Protein AF-A0A3D2XM10-F1 (afdb_monomer_lite)

Radius of gyration: 16.16 Å; chains: 1; bounding box: 43×36×46 Å

Structure (mmCIF, N/CA/C/O backbone):
data_AF-A0A3D2XM10-F1
#
_entry.id   AF-A0A3D2XM10-F1
#
loop_
_atom_site.group_PDB
_atom_site.id
_atom_site.type_symbol
_atom_site.label_atom_id
_atom_site.label_alt_id
_atom_site.label_comp_id
_atom_site.label_asym_id
_atom_site.label_entity_id
_atom_site.label_seq_id
_atom_site.pdbx_PDB_ins_code
_atom_site.Cartn_x
_atom_site.Cartn_y
_atom_site.Cartn_z
_atom_site.occupancy
_atom_site.B_iso_or_equiv
_atom_site.auth_seq_id
_atom_site.auth_comp_id
_atom_site.auth_asym_id
_atom_site.auth_atom_id
_atom_site.pdbx_PDB_model_num
ATOM 1 N N . MET A 1 1 ? 27.860 0.546 30.043 1.00 55.50 1 MET A N 1
ATOM 2 C CA . MET A 1 1 ? 27.912 0.312 28.584 1.00 55.50 1 MET A CA 1
ATOM 3 C C . MET A 1 1 ? 26.528 0.584 28.027 1.00 55.50 1 MET A C 1
ATOM 5 O O . MET A 1 1 ? 25.588 -0.007 28.538 1.00 55.50 1 MET A O 1
ATOM 9 N N . ASN A 1 2 ? 26.397 1.488 27.053 1.00 74.56 2 ASN A N 1
ATOM 10 C CA . ASN A 1 2 ? 25.141 1.696 26.330 1.00 74.56 2 ASN A CA 1
ATOM 11 C C . ASN A 1 2 ? 25.249 0.991 24.981 1.00 74.56 2 ASN A C 1
ATOM 13 O O . ASN A 1 2 ? 26.077 1.362 24.152 1.00 74.56 2 ASN A O 1
ATOM 17 N N . PHE A 1 3 ? 24.434 -0.041 24.793 1.00 88.31 3 PHE A N 1
ATOM 18 C CA . PHE A 1 3 ? 24.312 -0.746 23.524 1.00 88.31 3 PHE A CA 1
ATOM 19 C C . PHE A 1 3 ? 23.158 -0.142 22.727 1.00 88.31 3 PHE A C 1
ATOM 21 O O . PHE A 1 3 ? 22.137 0.251 23.293 1.00 88.31 3 PHE A O 1
ATOM 28 N N . LYS A 1 4 ? 23.325 -0.046 21.409 1.00 87.69 4 LYS A N 1
ATOM 29 C CA . LYS A 1 4 ? 22.293 0.482 20.519 1.00 87.69 4 LYS A CA 1
ATOM 30 C C . LYS A 1 4 ? 21.238 -0.598 20.281 1.00 87.69 4 LYS A C 1
ATOM 32 O O . LYS A 1 4 ? 21.568 -1.687 19.823 1.00 87.69 4 LYS A O 1
ATOM 37 N N . ASN A 1 5 ? 19.984 -0.292 20.604 1.00 88.31 5 ASN A N 1
ATOM 38 C CA . ASN A 1 5 ? 18.854 -1.151 20.267 1.00 88.31 5 ASN A CA 1
ATOM 39 C C . ASN A 1 5 ? 18.475 -0.913 18.797 1.00 88.31 5 ASN A C 1
ATOM 41 O O . ASN A 1 5 ? 18.118 0.208 18.432 1.00 88.31 5 ASN A O 1
ATOM 45 N N . PHE A 1 6 ? 18.595 -1.943 17.961 1.00 90.06 6 PHE A N 1
ATOM 46 C CA . PHE A 1 6 ? 18.236 -1.886 16.546 1.00 90.06 6 PHE A CA 1
ATOM 47 C C . PHE A 1 6 ? 16.904 -2.614 16.333 1.00 90.06 6 PHE A C 1
ATOM 49 O O . PHE A 1 6 ? 16.861 -3.836 16.494 1.00 90.06 6 PHE A O 1
ATOM 56 N N . PRO A 1 7 ? 15.818 -1.907 15.976 1.00 89.06 7 PRO A N 1
ATOM 57 C CA . PRO A 1 7 ? 14.564 -2.563 15.638 1.00 89.06 7 PRO A CA 1
ATOM 58 C C . PRO A 1 7 ? 14.730 -3.355 14.335 1.00 89.06 7 PRO A C 1
ATOM 60 O O . PRO A 1 7 ? 15.217 -2.834 13.333 1.00 89.06 7 PRO A O 1
ATOM 63 N N . MET A 1 8 ? 14.326 -4.623 14.368 1.00 92.31 8 MET A N 1
ATOM 64 C CA . MET A 1 8 ? 14.307 -5.529 13.218 1.00 92.31 8 MET A CA 1
ATOM 65 C C . MET A 1 8 ? 12.864 -5.732 12.751 1.00 92.31 8 MET A C 1
ATOM 67 O O . MET A 1 8 ? 11.924 -5.585 13.535 1.00 92.31 8 MET A O 1
ATOM 71 N N . VAL A 1 9 ? 12.685 -6.099 11.482 1.00 89.50 9 VAL A N 1
ATOM 72 C CA . VAL A 1 9 ? 11.366 -6.466 10.947 1.00 89.50 9 VAL A CA 1
ATOM 73 C C . VAL A 1 9 ? 10.861 -7.711 11.681 1.00 89.50 9 VAL A C 1
ATOM 75 O O . VAL A 1 9 ? 11.568 -8.713 11.764 1.00 89.50 9 VAL A O 1
ATOM 78 N N . SER A 1 10 ? 9.646 -7.645 12.226 1.00 87.69 10 SER A N 1
ATOM 79 C CA . SER A 1 10 ? 9.093 -8.690 13.097 1.00 87.69 10 SER A CA 1
ATOM 80 C C . SER A 1 10 ? 8.520 -9.896 12.351 1.00 87.69 10 SER A C 1
ATOM 82 O O . SER A 1 10 ? 8.534 -10.995 12.894 1.00 87.69 10 SER A O 1
ATOM 84 N N . ASN A 1 11 ? 8.033 -9.708 11.119 1.00 89.44 11 ASN A N 1
ATOM 85 C CA . ASN A 1 11 ? 7.409 -10.757 10.310 1.00 89.44 11 ASN A CA 1
ATOM 86 C C . ASN A 1 11 ? 7.982 -10.747 8.890 1.00 89.44 11 ASN A C 1
ATOM 88 O O . ASN A 1 11 ? 7.978 -9.708 8.231 1.00 89.44 11 ASN A O 1
ATOM 92 N N . VAL A 1 12 ? 8.438 -11.906 8.411 1.00 92.75 12 VAL A N 1
ATOM 93 C CA . VAL A 1 12 ? 8.979 -12.088 7.058 1.00 92.75 12 VAL A CA 1
ATOM 94 C C . VAL A 1 12 ? 8.358 -13.333 6.442 1.00 92.75 12 VAL A C 1
ATOM 96 O O . VAL A 1 12 ? 8.367 -14.401 7.050 1.00 92.75 12 VAL A O 1
ATOM 99 N N . VAL A 1 13 ? 7.856 -13.197 5.218 1.00 93.38 13 VAL A N 1
ATOM 100 C CA . VAL A 1 13 ? 7.365 -14.309 4.402 1.00 93.38 13 VAL A CA 1
ATOM 101 C C . VAL A 1 13 ? 8.248 -14.407 3.165 1.00 93.38 13 VAL A C 1
ATOM 103 O O . VAL A 1 13 ? 8.399 -13.435 2.427 1.00 93.38 13 VAL A O 1
ATOM 106 N N . PHE A 1 14 ? 8.848 -15.573 2.936 1.00 94.69 14 PHE A N 1
ATOM 107 C CA . PHE A 1 14 ? 9.805 -15.784 1.853 1.00 94.69 14 PHE A CA 1
ATOM 108 C C . PHE A 1 14 ? 9.511 -17.080 1.098 1.00 94.69 14 PHE A C 1
ATOM 110 O O . PHE A 1 14 ? 9.286 -18.125 1.704 1.00 94.69 14 PHE A O 1
ATOM 117 N N . GLY A 1 15 ? 9.548 -17.013 -0.233 1.00 95.50 15 GLY A N 1
ATOM 118 C CA . GLY A 1 15 ? 9.331 -18.155 -1.117 1.00 95.50 15 GLY A CA 1
ATOM 119 C C . GLY A 1 15 ? 8.644 -17.753 -2.419 1.00 95.50 15 GLY A C 1
ATOM 120 O O . GLY A 1 15 ? 7.962 -16.732 -2.497 1.00 95.50 15 GLY A O 1
ATOM 121 N N . ARG A 1 16 ? 8.814 -18.559 -3.472 1.00 93.75 16 ARG A N 1
ATOM 122 C CA . ARG A 1 16 ? 8.117 -18.322 -4.742 1.00 93.75 16 ARG A CA 1
ATOM 123 C C . ARG A 1 16 ? 6.610 -18.438 -4.517 1.00 93.75 16 ARG A C 1
ATOM 125 O O . ARG A 1 16 ? 6.135 -19.471 -4.065 1.00 93.75 16 ARG A O 1
ATOM 132 N N . GLY A 1 17 ? 5.875 -17.390 -4.881 1.00 90.62 17 GLY A N 1
ATOM 133 C CA . GLY A 1 17 ? 4.423 -17.338 -4.710 1.00 90.62 17 GLY A CA 1
ATOM 134 C C . GLY A 1 17 ? 3.957 -16.741 -3.383 1.00 90.62 17 GLY A C 1
ATOM 135 O O . GLY A 1 17 ? 2.757 -16.572 -3.231 1.00 90.62 17 GLY A O 1
ATOM 136 N N . SER A 1 18 ? 4.859 -16.332 -2.481 1.00 93.38 18 SER A N 1
ATOM 137 C CA . SER A 1 18 ? 4.494 -15.725 -1.187 1.00 93.38 18 SER A CA 1
ATOM 138 C C . SER A 1 18 ? 3.533 -14.536 -1.297 1.00 93.38 18 SER A C 1
ATOM 140 O O . SER A 1 18 ? 2.729 -14.310 -0.400 1.00 93.38 18 SER A O 1
ATOM 142 N N . PHE A 1 19 ? 3.563 -13.805 -2.416 1.00 92.50 19 PHE A N 1
ATOM 143 C CA . PHE A 1 19 ? 2.655 -12.685 -2.669 1.00 92.50 19 PHE A CA 1
ATOM 144 C C . PHE A 1 19 ? 1.167 -13.067 -2.594 1.00 92.50 19 PHE A C 1
ATOM 146 O O . PHE A 1 19 ? 0.352 -12.220 -2.260 1.00 92.50 19 PHE A O 1
ATOM 153 N N . SER A 1 20 ? 0.784 -14.327 -2.847 1.00 90.31 20 SER A N 1
ATOM 154 C CA . SER A 1 20 ? -0.623 -14.744 -2.731 1.00 90.31 20 SER A CA 1
ATOM 155 C C . SER A 1 20 ? -1.157 -14.729 -1.295 1.00 90.31 20 SER A C 1
ATOM 157 O O . SER A 1 20 ? -2.361 -14.822 -1.107 1.00 90.31 20 SER A O 1
ATOM 159 N N . GLN A 1 21 ? -0.287 -14.625 -0.286 1.00 91.50 21 GLN A N 1
ATOM 160 C CA . GLN A 1 21 ? -0.674 -14.562 1.128 1.00 91.50 21 GLN A CA 1
ATOM 161 C C . GLN A 1 21 ? -0.974 -13.130 1.596 1.00 91.50 21 GLN A C 1
ATOM 163 O O . GLN A 1 21 ? -1.268 -12.917 2.770 1.00 91.50 21 GLN A O 1
ATOM 168 N N . ILE A 1 22 ? -0.883 -12.134 0.705 1.00 91.56 22 ILE A N 1
ATOM 169 C CA . ILE A 1 22 ? -1.072 -10.723 1.054 1.00 91.56 22 ILE A CA 1
ATOM 170 C C . ILE A 1 22 ? -2.447 -10.473 1.687 1.00 91.56 22 ILE A C 1
ATOM 172 O O . ILE A 1 22 ? -2.524 -9.848 2.743 1.00 91.56 22 ILE A O 1
ATOM 176 N N . ASP A 1 23 ? -3.508 -11.052 1.127 1.00 90.19 23 ASP A N 1
ATOM 177 C CA . ASP A 1 23 ? -4.870 -10.894 1.643 1.00 90.19 23 ASP A CA 1
ATOM 178 C C . ASP A 1 23 ? -5.017 -11.490 3.051 1.00 90.19 23 ASP A C 1
ATOM 180 O O . ASP A 1 23 ? -5.596 -10.856 3.933 1.00 90.19 23 ASP A O 1
ATOM 184 N N . GLU A 1 24 ? -4.424 -12.662 3.300 1.00 91.75 24 GLU A N 1
ATOM 185 C CA . GLU A 1 24 ? -4.429 -13.323 4.613 1.00 91.75 24 GLU A CA 1
ATOM 186 C C . GLU A 1 24 ? -3.669 -12.508 5.673 1.00 91.75 24 GLU A C 1
ATOM 188 O O . GLU A 1 24 ? -4.084 -12.447 6.830 1.00 91.75 24 GLU A O 1
ATOM 193 N N . ILE A 1 25 ? -2.571 -11.851 5.283 1.00 91.94 25 ILE A N 1
ATOM 194 C CA . ILE A 1 25 ? -1.747 -11.019 6.174 1.00 91.94 25 ILE A CA 1
ATOM 195 C C . ILE A 1 25 ? -2.456 -9.703 6.525 1.00 91.94 25 ILE A C 1
ATOM 197 O O . ILE A 1 25 ? -2.313 -9.197 7.644 1.00 91.94 25 ILE A O 1
ATOM 201 N N . ILE A 1 26 ? -3.195 -9.127 5.574 1.00 91.19 26 ILE A N 1
ATOM 202 C CA . ILE A 1 26 ? -3.858 -7.827 5.727 1.00 91.19 26 ILE A CA 1
ATOM 203 C C . ILE A 1 26 ? -5.220 -7.967 6.417 1.00 91.19 26 ILE A C 1
ATOM 205 O O . ILE A 1 26 ? -5.576 -7.113 7.228 1.00 91.19 26 ILE A O 1
ATOM 209 N N . ALA A 1 27 ? -5.967 -9.043 6.147 1.00 91.00 27 ALA A N 1
ATOM 210 C CA . ALA A 1 27 ? -7.295 -9.292 6.710 1.00 91.00 27 ALA A CA 1
ATOM 211 C C . ALA A 1 27 ? -7.412 -9.026 8.228 1.00 91.00 27 ALA A C 1
ATOM 213 O O . ALA A 1 27 ? -8.307 -8.271 8.608 1.00 91.00 27 ALA A O 1
ATOM 214 N N . PRO A 1 28 ? -6.521 -9.536 9.107 1.00 91.62 28 PRO A N 1
ATOM 215 C CA . PRO A 1 28 ? -6.619 -9.285 10.548 1.00 91.62 28 PRO A CA 1
ATOM 216 C C . PRO A 1 28 ? -6.281 -7.844 10.965 1.00 91.62 28 PRO A C 1
ATOM 218 O O . PRO A 1 28 ? -6.548 -7.468 12.102 1.00 91.62 28 PRO A O 1
ATOM 221 N N . LYS A 1 29 ? -5.678 -7.037 10.083 1.00 90.88 29 LYS A N 1
ATOM 222 C CA . LYS A 1 29 ? -5.345 -5.629 10.349 1.00 90.88 29 LYS A CA 1
ATOM 223 C C . LYS A 1 29 ? -6.454 -4.662 9.930 1.00 90.88 29 LYS A C 1
ATOM 225 O O . LYS A 1 29 ? -6.379 -3.483 10.263 1.00 90.88 29 LYS A O 1
ATOM 230 N N . ARG A 1 30 ? -7.478 -5.135 9.209 1.00 90.62 30 ARG A N 1
ATOM 231 C CA . ARG A 1 30 ? -8.632 -4.315 8.817 1.00 90.62 30 ARG A CA 1
ATOM 232 C C . ARG A 1 30 ? -9.412 -3.900 10.054 1.00 90.62 30 ARG A C 1
ATOM 234 O O . ARG A 1 30 ? -9.940 -4.742 10.771 1.00 90.62 30 ARG A O 1
ATOM 241 N N . GLN A 1 31 ? -9.481 -2.593 10.291 1.00 89.50 31 GLN A N 1
ATOM 242 C CA . GLN A 1 31 ? -10.157 -2.050 11.465 1.00 89.50 31 GLN A CA 1
ATOM 243 C C . GLN A 1 31 ? -11.676 -2.045 11.284 1.00 89.50 31 GLN A C 1
ATOM 245 O O . GLN A 1 31 ? -12.410 -2.361 12.216 1.00 89.50 31 GLN A O 1
ATOM 250 N N . ASN A 1 32 ? -12.153 -1.654 10.099 1.00 86.12 32 ASN A N 1
ATOM 251 C CA . ASN A 1 32 ? -13.570 -1.603 9.742 1.00 86.12 32 ASN A CA 1
ATOM 252 C C . ASN A 1 32 ? -13.746 -1.426 8.220 1.00 86.12 32 ASN A C 1
ATOM 254 O O . ASN A 1 32 ? -12.784 -1.174 7.500 1.00 86.12 32 ASN A O 1
ATOM 258 N N . GLU A 1 33 ? -14.988 -1.519 7.742 1.00 85.56 33 GLU A N 1
ATOM 259 C CA . GLU A 1 33 ? -15.347 -1.396 6.319 1.00 85.56 33 GLU A CA 1
ATOM 260 C C . GLU A 1 33 ? -15.138 0.016 5.743 1.00 85.56 33 GLU A C 1
ATOM 262 O O . GLU A 1 33 ? -15.053 0.175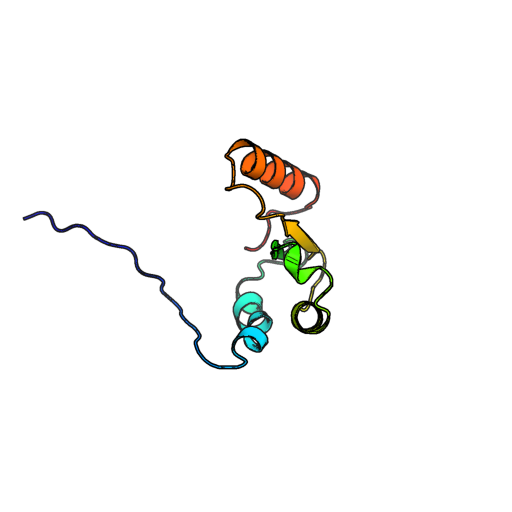 4.530 1.00 85.56 33 GLU A O 1
ATOM 267 N N . LEU A 1 34 ? -15.070 1.051 6.589 1.00 87.56 34 LEU A N 1
ATOM 268 C CA . LEU A 1 34 ? -14.884 2.453 6.188 1.00 87.56 34 LEU A CA 1
ATOM 269 C C . LEU A 1 34 ? -13.408 2.877 6.154 1.00 87.56 34 LEU A C 1
ATOM 271 O O . LEU A 1 34 ? -13.114 3.956 5.639 1.00 87.56 34 LEU A O 1
ATOM 275 N N . ALA A 1 35 ? -12.511 2.066 6.720 1.00 90.81 35 ALA A N 1
ATOM 276 C CA . ALA A 1 35 ? -11.078 2.311 6.829 1.00 90.81 35 ALA A CA 1
ATOM 277 C C . ALA A 1 35 ? -10.332 1.484 5.767 1.00 90.81 35 ALA A C 1
ATOM 279 O O . ALA A 1 35 ? -10.029 0.309 6.011 1.00 90.81 35 ALA A O 1
ATOM 280 N N . PRO A 1 36 ? -10.046 2.065 4.589 1.00 93.06 36 PRO A N 1
ATOM 281 C CA . PRO A 1 36 ? -9.474 1.322 3.474 1.00 93.06 36 PRO A CA 1
ATOM 282 C C . PRO A 1 36 ? -8.017 0.929 3.722 1.00 93.06 36 PRO A C 1
ATOM 284 O O . PRO A 1 36 ? -7.321 1.527 4.539 1.00 93.06 36 PRO A O 1
ATOM 287 N N . PHE A 1 37 ? -7.546 -0.058 2.974 1.00 94.00 37 PHE A N 1
ATOM 288 C CA . PHE A 1 37 ? -6.137 -0.296 2.698 1.00 94.00 37 PHE A CA 1
ATOM 289 C C . PHE A 1 37 ? -5.762 0.372 1.379 1.00 94.00 37 PHE A C 1
ATOM 291 O O . PHE A 1 37 ? -6.459 0.237 0.371 1.00 94.00 37 PHE A O 1
ATOM 298 N N . ILE A 1 38 ? -4.644 1.093 1.394 1.00 94.00 38 ILE A N 1
ATOM 299 C CA . ILE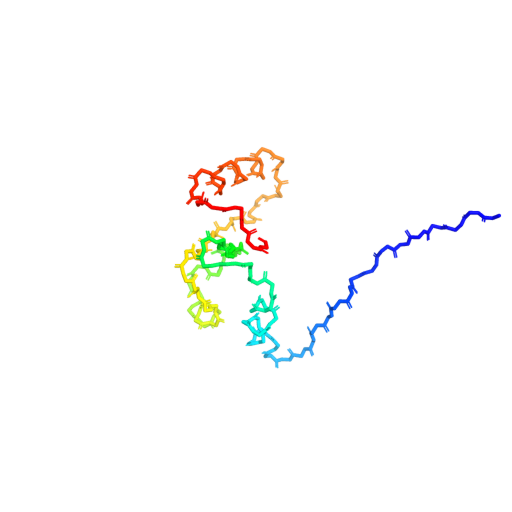 A 1 38 ? -4.154 1.830 0.233 1.00 94.00 38 ILE A CA 1
ATOM 300 C C . ILE A 1 38 ? -2.915 1.124 -0.283 1.00 94.00 38 ILE A C 1
ATOM 302 O O . ILE A 1 38 ? -1.906 1.004 0.411 1.00 94.00 38 ILE A O 1
ATOM 306 N N . TYR A 1 39 ? -2.996 0.649 -1.519 1.00 94.00 39 TYR A N 1
ATOM 307 C CA . TYR A 1 39 ? -1.915 -0.092 -2.148 1.00 94.00 39 TYR A CA 1
ATOM 308 C C . TYR A 1 39 ? -1.070 0.872 -2.971 1.00 94.00 39 TYR A C 1
ATOM 310 O O . TYR A 1 39 ? -1.494 1.342 -4.027 1.00 94.00 39 TYR A O 1
ATOM 318 N N . LEU A 1 40 ? 0.126 1.175 -2.477 1.00 94.06 40 LEU A N 1
ATOM 319 C CA . LEU A 1 40 ? 1.118 1.955 -3.207 1.00 94.06 40 LEU A CA 1
ATOM 320 C C . LEU A 1 40 ? 1.914 1.004 -4.100 1.00 94.06 40 LEU A C 1
ATOM 322 O O . LEU A 1 40 ? 2.667 0.167 -3.601 1.00 94.06 40 LEU A O 1
ATOM 326 N N . ILE A 1 41 ? 1.710 1.099 -5.410 1.00 94.38 41 ILE A N 1
ATOM 327 C CA . ILE A 1 41 ? 2.336 0.211 -6.393 1.00 94.38 41 ILE A CA 1
ATOM 328 C C . ILE A 1 41 ? 3.210 1.047 -7.317 1.00 94.38 41 ILE A C 1
ATOM 330 O O . ILE A 1 41 ? 2.810 2.121 -7.753 1.00 94.38 41 ILE A O 1
ATOM 334 N N . ASP A 1 42 ? 4.398 0.548 -7.632 1.00 94.00 42 ASP A N 1
ATOM 335 C CA . ASP A 1 42 ? 5.249 1.170 -8.641 1.00 94.00 42 ASP A CA 1
ATOM 336 C C . ASP A 1 42 ? 4.542 1.163 -10.008 1.00 94.00 42 ASP A C 1
ATOM 338 O O . ASP A 1 42 ? 3.929 0.167 -10.411 1.00 94.00 42 ASP A O 1
ATOM 342 N N . ASP A 1 43 ? 4.580 2.284 -10.717 1.00 94.19 43 ASP A N 1
ATOM 343 C CA . ASP A 1 43 ? 3.854 2.436 -11.963 1.00 94.19 43 ASP A CA 1
ATOM 344 C C . ASP A 1 43 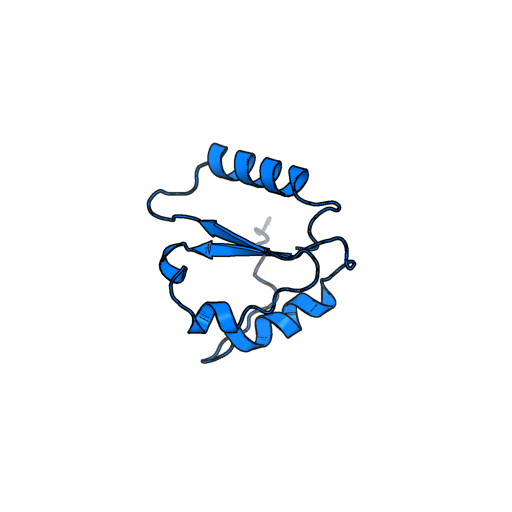? 4.361 1.567 -13.118 1.00 94.19 43 ASP A C 1
ATOM 346 O O . ASP A 1 43 ? 3.587 1.303 -14.044 1.00 94.19 43 ASP A O 1
ATOM 350 N N . VAL A 1 44 ? 5.563 0.993 -13.007 1.00 93.56 44 VAL A N 1
ATOM 351 C CA . VAL A 1 44 ? 6.046 -0.065 -13.909 1.00 93.56 44 VAL A CA 1
ATOM 352 C C . VAL A 1 44 ? 5.102 -1.277 -13.943 1.00 93.56 44 VAL A C 1
ATOM 354 O O . VAL A 1 44 ? 5.064 -2.016 -14.928 1.00 93.56 44 VAL A O 1
ATOM 357 N N . PHE A 1 45 ? 4.313 -1.491 -12.885 1.00 94.06 45 PHE A N 1
ATOM 358 C CA . PHE A 1 45 ? 3.360 -2.597 -12.788 1.00 94.06 45 PHE A CA 1
ATOM 359 C C . PHE A 1 45 ? 1.936 -2.245 -13.236 1.00 94.06 45 PHE A C 1
ATOM 361 O O . PHE A 1 45 ? 1.061 -3.104 -13.130 1.00 94.06 45 PHE A O 1
ATOM 368 N N . LYS A 1 46 ? 1.683 -1.038 -13.765 1.00 91.62 46 LYS A N 1
ATOM 369 C CA . LYS A 1 46 ? 0.349 -0.627 -14.255 1.00 91.62 46 LYS A CA 1
ATOM 370 C C . LYS A 1 46 ? -0.254 -1.614 -15.256 1.00 91.62 46 LYS A C 1
ATOM 372 O O . LYS A 1 46 ? -1.450 -1.871 -15.208 1.00 91.62 46 LYS A O 1
ATOM 377 N N . GLU A 1 47 ? 0.571 -2.181 -16.133 1.00 93.31 47 GLU A N 1
ATOM 378 C CA . GLU A 1 47 ? 0.141 -3.131 -17.170 1.00 93.31 47 GLU A CA 1
ATOM 379 C C . GLU A 1 47 ? 0.341 -4.603 -16.762 1.00 93.31 47 GLU A C 1
ATOM 381 O O . GLU A 1 47 ? 0.096 -5.521 -17.543 1.00 93.31 47 GLU A O 1
ATOM 386 N N . ASN A 1 48 ? 0.787 -4.868 -15.529 1.00 93.19 48 ASN A N 1
ATOM 387 C CA . ASN A 1 48 ? 1.030 -6.226 -15.053 1.00 93.19 48 ASN A CA 1
ATOM 388 C C . ASN A 1 48 ? -0.242 -6.838 -14.452 1.00 93.19 48 ASN A C 1
ATOM 390 O O . ASN A 1 48 ? -0.394 -6.930 -13.231 1.00 93.19 48 ASN A O 1
ATOM 394 N N . GLU A 1 49 ? -1.140 -7.307 -15.320 1.00 91.19 49 GLU A N 1
ATOM 395 C CA . GLU A 1 49 ? -2.410 -7.923 -14.909 1.00 91.19 49 GLU A CA 1
ATOM 396 C C . GLU A 1 49 ? -2.221 -9.086 -13.927 1.00 91.19 49 GLU A C 1
ATOM 398 O O . GLU A 1 49 ? -3.018 -9.245 -13.010 1.00 91.19 49 GLU A O 1
ATOM 403 N N . TYR A 1 50 ? -1.146 -9.870 -14.058 1.00 89.94 50 TYR A N 1
ATOM 404 C CA . TYR A 1 50 ? -0.873 -11.006 -13.174 1.00 89.94 50 TYR A CA 1
ATOM 405 C C . TYR A 1 50 ? -0.551 -10.597 -11.730 1.00 89.94 50 TYR A C 1
ATOM 407 O O . TYR A 1 50 ? -0.878 -11.324 -10.788 1.00 89.94 50 TYR A O 1
ATOM 415 N N . LEU A 1 51 ? 0.143 -9.473 -11.536 1.00 90.50 51 LEU A N 1
ATOM 416 C CA . LEU A 1 51 ? 0.401 -8.937 -10.201 1.00 90.50 51 LEU A CA 1
ATOM 417 C C . LEU A 1 51 ? -0.867 -8.292 -9.642 1.00 90.50 51 LEU A C 1
ATOM 419 O O . LEU A 1 51 ? -1.247 -8.575 -8.507 1.00 90.50 51 LEU A O 1
ATOM 423 N N . LEU A 1 52 ? -1.530 -7.467 -10.455 1.00 91.19 52 LEU A N 1
ATOM 424 C CA . LEU A 1 52 ? -2.722 -6.727 -10.052 1.00 91.19 52 LEU A CA 1
ATOM 425 C C . LEU A 1 52 ? -3.890 -7.660 -9.715 1.00 91.19 52 LEU A C 1
ATOM 427 O O . LEU A 1 52 ? -4.592 -7.420 -8.739 1.00 91.19 52 LEU A O 1
ATOM 431 N N . SER A 1 53 ? -4.047 -8.778 -10.430 1.00 89.94 53 SER A N 1
ATOM 432 C CA . SER A 1 53 ? -5.103 -9.764 -10.163 1.00 89.94 53 SER A CA 1
ATOM 433 C C . SER A 1 53 ? -4.963 -10.472 -8.814 1.00 89.94 53 SER A C 1
ATOM 435 O O . SER A 1 53 ? -5.889 -11.151 -8.384 1.00 89.94 53 SER A O 1
ATOM 437 N N . LYS A 1 54 ? -3.790 -10.397 -8.176 1.00 89.50 54 LYS A N 1
ATOM 438 C CA . LYS A 1 54 ? -3.539 -10.990 -6.855 1.00 89.50 54 LYS A CA 1
ATOM 439 C C . LYS A 1 54 ? -3.822 -10.028 -5.707 1.00 89.50 54 LYS A C 1
ATOM 441 O O . LYS A 1 54 ? -3.715 -10.434 -4.557 1.00 89.50 54 LYS A O 1
ATOM 446 N N . ILE A 1 55 ? -4.106 -8.766 -6.012 1.00 91.88 55 ILE A N 1
ATOM 447 C CA . ILE A 1 55 ? -4.453 -7.755 -5.024 1.00 91.88 55 ILE A CA 1
ATOM 448 C C . ILE A 1 55 ? -5.975 -7.698 -4.969 1.00 91.88 55 ILE A C 1
ATOM 450 O O . ILE A 1 55 ? -6.616 -7.127 -5.853 1.00 91.88 55 ILE A O 1
ATOM 454 N N . SER A 1 56 ? -6.562 -8.308 -3.942 1.00 88.12 56 SER A N 1
ATOM 455 C CA . SER A 1 56 ? -8.010 -8.276 -3.753 1.00 88.12 56 SER A CA 1
ATOM 456 C C . SER A 1 56 ? -8.406 -6.987 -3.038 1.00 88.12 56 SER A C 1
ATOM 458 O O . SER A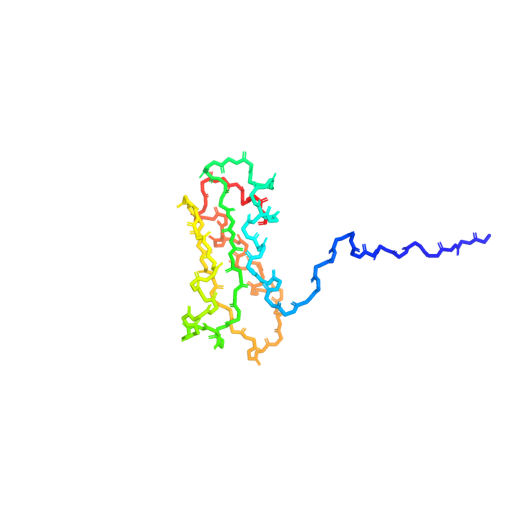 1 56 ? -8.230 -6.848 -1.827 1.00 88.12 56 SER A O 1
ATOM 460 N N . LEU A 1 57 ? -8.954 -6.030 -3.787 1.00 91.12 57 LEU A N 1
ATOM 461 C CA . LEU A 1 57 ? -9.497 -4.799 -3.210 1.00 91.12 57 LEU A CA 1
ATOM 462 C C . LEU A 1 57 ? -10.818 -5.093 -2.490 1.00 91.12 57 LEU A C 1
ATOM 464 O O . LEU A 1 57 ? -11.712 -5.726 -3.056 1.00 91.12 57 LEU A O 1
ATOM 468 N N . ALA A 1 58 ? -10.956 -4.609 -1.257 1.00 88.31 58 ALA A N 1
ATOM 469 C CA . ALA A 1 58 ? -12.181 -4.724 -0.475 1.00 88.31 58 ALA A CA 1
ATOM 470 C C . ALA A 1 58 ? -12.746 -3.340 -0.119 1.00 88.31 58 ALA A C 1
ATOM 472 O O . ALA A 1 58 ? -12.007 -2.416 0.196 1.00 88.31 58 ALA A O 1
ATOM 473 N N . TYR A 1 59 ? -14.072 -3.200 -0.101 1.00 89.00 59 TYR A N 1
ATOM 474 C CA . TYR A 1 59 ? -14.764 -1.969 0.313 1.00 89.00 59 TYR A CA 1
ATOM 475 C C . TYR A 1 59 ? -14.295 -0.709 -0.441 1.00 89.00 59 TYR A C 1
ATOM 477 O O . TYR A 1 59 ? -14.580 -0.563 -1.626 1.00 89.00 59 TYR A O 1
ATOM 485 N N . TYR A 1 60 ? -13.613 0.203 0.257 1.00 91.00 60 TYR A N 1
ATOM 486 C CA . TYR A 1 60 ? -13.097 1.467 -0.263 1.00 91.00 60 TYR A CA 1
ATOM 487 C C . TYR A 1 60 ? -11.595 1.411 -0.560 1.00 91.00 60 TYR A C 1
ATOM 489 O O . TYR A 1 60 ? -10.978 2.461 -0.713 1.00 91.00 60 TYR A O 1
ATOM 497 N N . ASP A 1 61 ? -10.993 0.222 -0.593 1.00 92.62 61 ASP A N 1
ATOM 498 C CA . ASP A 1 61 ? -9.595 0.060 -0.976 1.00 92.62 61 ASP A CA 1
ATOM 499 C C . ASP A 1 61 ? -9.364 0.556 -2.403 1.00 92.62 61 ASP A C 1
ATOM 501 O O . ASP A 1 61 ? -10.194 0.378 -3.298 1.00 92.62 61 ASP A O 1
ATOM 505 N N . TYR A 1 62 ? -8.192 1.132 -2.630 1.00 92.88 62 TYR A N 1
ATOM 506 C CA . TYR A 1 62 ? -7.773 1.541 -3.960 1.00 92.88 62 TYR A CA 1
ATOM 507 C C . TYR A 1 62 ? -6.257 1.483 -4.097 1.00 92.88 62 TYR A C 1
ATOM 509 O O . TYR A 1 62 ? -5.501 1.394 -3.124 1.00 92.88 62 TYR A O 1
ATOM 517 N N . ILE A 1 63 ? -5.826 1.511 -5.352 1.00 93.94 63 ILE A N 1
ATOM 518 C CA . ILE A 1 63 ? -4.426 1.458 -5.744 1.00 93.94 63 ILE A CA 1
ATOM 519 C C . ILE A 1 63 ? -3.989 2.865 -6.140 1.00 93.94 63 ILE A C 1
ATOM 521 O O . ILE A 1 63 ? -4.672 3.538 -6.913 1.00 93.94 63 ILE A O 1
ATOM 525 N N . ILE A 1 64 ? -2.832 3.288 -5.641 1.00 93.88 64 ILE A N 1
ATOM 526 C CA . ILE A 1 64 ? -2.122 4.469 -6.124 1.00 93.88 64 ILE A CA 1
ATOM 527 C C . ILE A 1 64 ? -0.868 3.976 -6.829 1.00 93.88 64 ILE A C 1
ATOM 529 O O . ILE A 1 64 ? 0.004 3.368 -6.207 1.00 93.88 64 ILE A O 1
ATOM 533 N N . PHE A 1 65 ? -0.777 4.258 -8.125 1.00 94.38 65 PHE A N 1
ATOM 534 C CA . PHE A 1 65 ? 0.447 4.007 -8.866 1.00 94.38 65 PHE A CA 1
ATOM 535 C C . PHE A 1 65 ? 1.410 5.182 -8.722 1.00 94.38 65 PHE A C 1
ATOM 537 O O . PHE A 1 65 ? 1.035 6.322 -9.001 1.00 94.38 65 PHE A O 1
ATOM 544 N N . ILE A 1 66 ? 2.642 4.899 -8.314 1.00 92.62 66 ILE A N 1
ATOM 545 C CA . ILE A 1 66 ? 3.678 5.894 -8.043 1.00 92.62 66 ILE A CA 1
ATOM 546 C C . ILE A 1 66 ? 4.835 5.665 -9.005 1.00 92.62 66 ILE A C 1
ATOM 548 O O . ILE A 1 66 ? 5.352 4.556 -9.093 1.00 92.62 66 ILE A O 1
ATOM 552 N N . SER A 1 67 ? 5.250 6.725 -9.692 1.00 90.75 67 SER A N 1
ATOM 553 C CA . SER A 1 67 ? 6.480 6.704 -10.479 1.00 90.75 67 SER A CA 1
ATOM 554 C C . SER A 1 67 ? 7.696 6.743 -9.560 1.00 90.75 67 SER A C 1
ATOM 556 O O . SER A 1 67 ? 7.777 7.590 -8.666 1.00 90.75 67 SER A O 1
ATOM 558 N N . SER A 1 68 ? 8.633 5.832 -9.800 1.00 87.81 68 SER A N 1
ATOM 559 C CA . SER A 1 68 ? 9.938 5.768 -9.142 1.00 87.81 68 SER A CA 1
ATOM 560 C C . SER A 1 68 ? 11.075 6.315 -10.018 1.00 87.81 68 SER A C 1
ATOM 562 O O . SER A 1 68 ? 12.245 6.063 -9.731 1.00 87.81 68 SER A O 1
ATOM 564 N N . GLU A 1 69 ? 10.755 7.077 -11.076 1.00 88.75 69 GLU A N 1
ATOM 565 C CA . GLU A 1 69 ? 11.760 7.699 -11.956 1.00 88.75 69 GLU A CA 1
ATOM 566 C C . GLU A 1 69 ? 12.697 8.650 -11.195 1.00 88.75 69 GLU A C 1
ATOM 568 O O . GLU A 1 69 ? 13.892 8.715 -11.486 1.00 88.75 69 GLU A O 1
ATOM 573 N N . GLU A 1 70 ? 12.164 9.365 -10.201 1.00 86.44 70 GLU A N 1
ATOM 574 C CA . GLU A 1 70 ? 12.936 10.182 -9.269 1.00 86.44 70 GLU A CA 1
ATOM 575 C C . GLU A 1 70 ? 12.829 9.632 -7.840 1.00 86.44 70 GLU A C 1
ATOM 577 O O . GLU A 1 70 ? 11.823 9.035 -7.453 1.00 86.44 70 GLU A O 1
ATOM 582 N N . GLU A 1 71 ? 13.862 9.871 -7.026 1.00 88.69 71 GLU A N 1
ATOM 583 C CA . GLU A 1 71 ? 13.823 9.539 -5.600 1.00 88.69 71 GLU A CA 1
ATOM 584 C C . GLU A 1 71 ? 12.683 10.285 -4.873 1.00 88.69 71 GLU A C 1
ATOM 586 O O . GLU A 1 71 ? 12.387 11.443 -5.200 1.00 88.69 71 GLU A O 1
ATOM 591 N N . PRO A 1 72 ? 12.056 9.658 -3.856 1.00 88.38 72 PRO A N 1
ATOM 592 C CA . PRO A 1 72 ? 10.900 10.225 -3.173 1.00 88.38 72 PRO A CA 1
ATOM 593 C C . PRO A 1 72 ? 11.252 11.534 -2.460 1.00 88.38 72 PRO A C 1
ATOM 595 O O . PRO A 1 72 ? 12.149 11.592 -1.616 1.00 88.38 72 PRO A O 1
ATOM 598 N N . LYS A 1 73 ? 10.496 12.592 -2.768 1.00 91.38 73 LYS A N 1
ATOM 599 C CA . LYS A 1 73 ? 10.637 13.917 -2.141 1.00 91.38 73 LYS A CA 1
ATOM 600 C C . LYS A 1 73 ? 9.628 14.084 -1.011 1.00 91.38 73 LYS A C 1
ATOM 602 O O . LYS A 1 73 ? 8.506 13.592 -1.096 1.00 91.38 73 LYS A O 1
ATOM 607 N N . THR A 1 74 ? 9.984 14.851 0.018 1.00 91.69 74 THR A N 1
ATOM 608 C CA . THR A 1 74 ? 9.069 15.146 1.137 1.00 91.69 74 THR A CA 1
ATOM 609 C C . THR A 1 74 ? 7.763 15.772 0.652 1.00 91.69 74 THR A C 1
ATOM 611 O O . THR A 1 74 ? 6.693 15.325 1.041 1.00 91.69 74 THR A O 1
ATOM 614 N N . SER A 1 75 ? 7.840 16.705 -0.301 1.00 91.88 75 SER A N 1
ATOM 615 C CA . SER A 1 75 ? 6.666 17.345 -0.905 1.00 91.88 75 SER A CA 1
ATOM 616 C C . SER A 1 75 ? 5.714 16.363 -1.593 1.00 91.88 75 SER A C 1
ATOM 618 O O . SER A 1 75 ? 4.506 16.579 -1.589 1.00 91.88 75 SER A O 1
ATOM 620 N N . GLN A 1 76 ? 6.243 15.289 -2.185 1.00 88.44 76 GLN A N 1
ATOM 621 C CA . GLN A 1 76 ? 5.435 14.245 -2.812 1.00 88.44 76 GLN A CA 1
ATOM 622 C C . GLN A 1 76 ? 4.699 13.425 -1.753 1.00 88.44 76 GLN A C 1
ATOM 624 O O . GLN A 1 76 ? 3.505 13.175 -1.896 1.00 88.44 76 GLN A O 1
ATOM 629 N N . VAL A 1 77 ? 5.399 13.037 -0.684 1.00 91.50 77 VAL A N 1
ATOM 630 C CA . VAL A 1 77 ? 4.811 12.281 0.428 1.00 91.50 77 VAL A CA 1
ATOM 631 C C . VAL A 1 77 ? 3.715 13.098 1.111 1.00 91.50 77 VAL A C 1
ATOM 633 O O . VAL A 1 77 ? 2.613 12.588 1.296 1.00 91.50 77 VAL A O 1
ATOM 636 N N . ASP A 1 78 ? 3.976 14.371 1.409 1.00 93.12 78 ASP A N 1
ATOM 637 C CA . ASP A 1 78 ? 3.011 15.254 2.071 1.00 93.12 78 ASP A CA 1
ATOM 638 C C . ASP A 1 78 ? 1.741 15.432 1.222 1.00 93.12 78 ASP A C 1
ATOM 640 O O . ASP A 1 78 ? 0.627 15.252 1.718 1.00 93.12 78 ASP A O 1
ATOM 644 N N . ALA A 1 79 ? 1.895 15.678 -0.085 1.00 92.12 79 ALA A N 1
ATOM 645 C CA . ALA A 1 79 ? 0.764 15.796 -1.005 1.00 92.12 79 ALA A CA 1
ATOM 646 C C . ALA A 1 79 ? -0.053 14.496 -1.099 1.00 92.12 79 ALA A C 1
ATOM 648 O O . ALA A 1 79 ? -1.282 14.535 -1.160 1.00 92.12 79 ALA A O 1
ATOM 649 N N . MET A 1 80 ? 0.610 13.336 -1.089 1.00 92.31 80 MET A N 1
ATOM 650 C CA . MET A 1 80 ? -0.073 12.042 -1.082 1.00 92.31 80 MET A CA 1
ATOM 651 C C . MET A 1 80 ? -0.864 11.823 0.208 1.00 92.31 80 MET A C 1
ATOM 653 O O . MET A 1 80 ? -2.003 11.366 0.147 1.00 92.31 80 MET A O 1
ATOM 657 N N . VAL A 1 81 ? -0.294 12.167 1.364 1.00 92.69 81 VAL A N 1
ATOM 658 C CA . VAL A 1 81 ? -0.982 12.055 2.657 1.00 92.69 81 VAL A CA 1
ATOM 659 C C . VAL A 1 81 ? -2.237 12.926 2.673 1.00 92.69 81 VAL A C 1
ATOM 661 O O . VAL A 1 81 ? -3.309 12.438 3.029 1.00 92.69 81 VAL A O 1
ATOM 664 N N . GLU A 1 82 ? -2.143 14.181 2.228 1.00 93.19 82 GLU A N 1
ATOM 665 C CA . GLU A 1 82 ? -3.304 15.072 2.131 1.00 93.19 82 GLU A CA 1
ATOM 666 C C . GLU A 1 82 ? -4.387 14.507 1.206 1.00 93.19 82 GLU A C 1
ATOM 668 O O . GLU A 1 82 ? -5.559 14.459 1.581 1.00 93.19 82 GLU A O 1
ATOM 673 N N . GLN A 1 83 ? -4.007 14.017 0.023 1.00 92.50 83 GLN A N 1
ATOM 674 C CA . GLN A 1 83 ? -4.951 13.409 -0.917 1.00 92.50 83 GLN A CA 1
ATOM 675 C C . GLN A 1 83 ? -5.651 12.184 -0.327 1.00 92.50 83 GLN A C 1
ATOM 677 O O . GLN A 1 83 ? -6.859 12.022 -0.496 1.00 92.50 83 GLN A O 1
ATOM 682 N N . ILE A 1 84 ? -4.914 11.329 0.380 1.00 93.00 84 ILE A N 1
ATOM 683 C CA . ILE A 1 84 ? -5.469 10.150 1.044 1.00 93.00 84 ILE A CA 1
ATOM 684 C C . ILE A 1 84 ? -6.491 10.564 2.105 1.00 93.00 84 ILE A C 1
ATOM 686 O O . ILE A 1 84 ? -7.600 10.031 2.131 1.00 93.00 84 ILE A O 1
ATOM 690 N N . ILE A 1 85 ? -6.157 11.538 2.951 1.00 91.19 85 ILE A N 1
ATOM 691 C CA . ILE A 1 85 ? -7.050 12.013 4.014 1.00 91.19 85 ILE A CA 1
ATOM 692 C C . ILE A 1 85 ? -8.318 12.644 3.427 1.00 91.19 85 ILE A C 1
ATOM 694 O O . ILE A 1 85 ? -9.409 12.408 3.937 1.00 91.19 85 ILE A O 1
ATOM 698 N N . LEU A 1 86 ? -8.201 13.412 2.340 1.00 91.06 86 LEU A N 1
ATOM 699 C CA . LEU A 1 86 ? -9.351 14.038 1.680 1.00 91.06 86 LEU A CA 1
ATOM 700 C C . LEU A 1 86 ? -10.273 13.021 0.991 1.00 91.06 86 LEU A C 1
ATOM 702 O O . LEU A 1 86 ? -11.484 13.232 0.935 1.00 91.06 86 LEU A O 1
ATOM 706 N N . ASN A 1 87 ? -9.714 11.925 0.474 1.00 88.25 87 ASN A N 1
ATOM 707 C CA . ASN A 1 87 ? -10.458 10.918 -0.284 1.00 88.25 87 ASN A CA 1
ATOM 708 C C . ASN A 1 87 ? -11.034 9.788 0.582 1.00 88.25 87 ASN A C 1
ATOM 710 O O . ASN A 1 87 ? -11.856 9.006 0.099 1.00 88.25 87 ASN A O 1
ATOM 714 N N . THR A 1 88 ? -10.628 9.681 1.848 1.00 88.06 88 THR A N 1
ATOM 715 C CA . THR A 1 88 ? -11.053 8.601 2.744 1.00 88.06 88 THR A CA 1
ATOM 716 C C . THR A 1 88 ? -11.992 9.111 3.833 1.00 88.06 88 THR A C 1
ATOM 718 O O . THR A 1 88 ? -11.833 10.192 4.390 1.00 88.06 88 THR A O 1
ATOM 721 N N . LYS A 1 89 ? -13.034 8.327 4.139 1.00 84.62 89 LYS A N 1
ATOM 722 C CA . LYS A 1 89 ? -14.017 8.673 5.186 1.00 84.62 89 LYS A CA 1
ATOM 723 C C . LYS A 1 89 ? -13.501 8.387 6.597 1.00 84.62 89 LYS A C 1
ATOM 725 O O . LYS A 1 89 ? -14.055 8.886 7.573 1.00 84.62 89 LYS A O 1
ATOM 730 N N . SER A 1 90 ? -12.489 7.534 6.699 1.00 88.25 90 SER A N 1
ATOM 731 C CA . SER A 1 90 ? -11.822 7.131 7.928 1.00 88.25 90 SER A CA 1
ATOM 732 C C . SER A 1 90 ? -10.333 6.989 7.646 1.00 88.25 90 SER A C 1
ATOM 734 O O . SER A 1 90 ? -9.940 6.788 6.497 1.00 88.25 90 SER A O 1
ATOM 736 N N . ILE A 1 91 ? -9.519 7.071 8.696 1.00 89.06 91 ILE A N 1
ATOM 737 C CA . ILE A 1 91 ? -8.078 6.849 8.591 1.00 89.06 91 ILE A CA 1
ATOM 738 C C . ILE A 1 91 ? -7.856 5.429 8.038 1.00 89.06 91 ILE A C 1
ATOM 740 O O . ILE A 1 91 ? -8.495 4.497 8.535 1.00 89.06 91 ILE A O 1
ATOM 744 N N . PRO A 1 92 ? -6.992 5.250 7.022 1.00 90.94 92 PR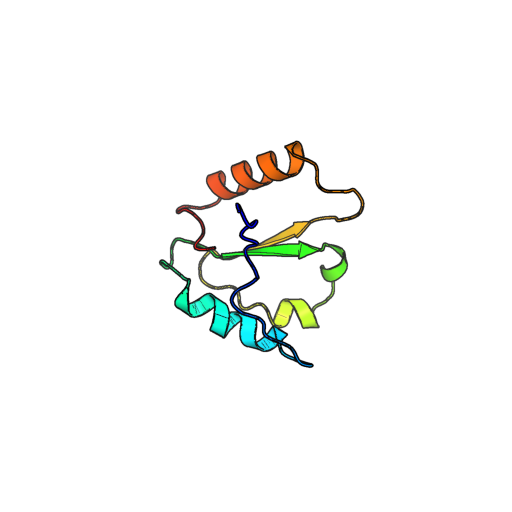O A N 1
ATOM 745 C CA . PRO A 1 92 ? -6.688 3.936 6.468 1.00 90.94 92 PRO A CA 1
ATOM 746 C C . PRO A 1 92 ? -6.289 2.912 7.537 1.00 90.94 92 PRO A C 1
ATOM 748 O O . PRO A 1 92 ? -5.640 3.240 8.531 1.00 90.94 92 PRO A O 1
ATOM 751 N N . SER A 1 93 ? -6.681 1.654 7.326 1.00 86.75 93 SER A N 1
ATOM 752 C CA . SER A 1 93 ? -6.390 0.552 8.254 1.00 86.75 93 SER A CA 1
ATOM 753 C C . SER A 1 93 ? -4.905 0.154 8.273 1.00 86.75 93 SER A C 1
ATOM 755 O O . SER A 1 93 ? -4.483 -0.562 9.186 1.00 86.75 93 SER A O 1
ATOM 757 N N . GLY A 1 94 ? -4.113 0.600 7.293 1.00 74.44 94 GLY A N 1
ATOM 758 C CA . GLY A 1 94 ? -2.675 0.358 7.215 1.00 74.44 94 GLY A CA 1
ATOM 759 C C . GLY A 1 94 ? -1.946 1.312 6.294 1.00 74.44 94 GLY A C 1
ATOM 760 O O . GLY A 1 94 ? -2.625 2.086 5.581 1.00 74.44 94 GLY A O 1
#

pLDDT: mean 90.3, std 4.9, range [55.5, 95.5]

Sequence (94 aa):
MNFKNFPMVSNVVFGRGSFSQIDEIIAPKRQNELAPFIY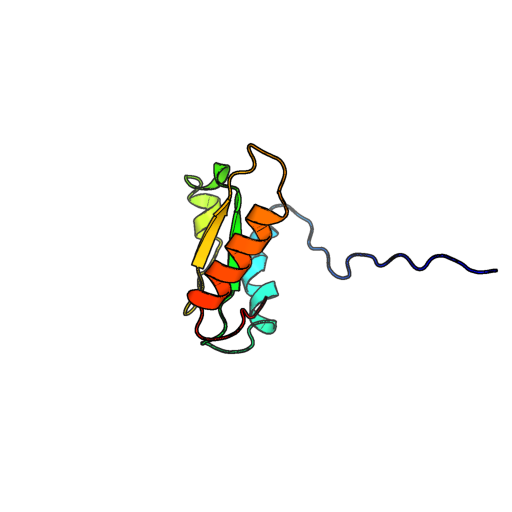LIDDVFKENEYLLSKISLAYYDYIIFISSEEEPKTSQVDAMVEQIILNTKSIPSG

Secondary structure (DSSP, 8-state):
--PPP----S----STTGGGGHHHHHGGG---TTS--EEEEEGGGTT-HHHHTT----TT-EEEEE--SSPPPHHHHHHHHHHHHHH-SS----

Foldseek 3Di:
DDDDDDDDDPDDDDDVPSLLCVCVVCVVLAPDLQAFDEAEAAQVCVVVCVSVVSDDGGRLYDYDHDHPPDPDDPVNVVVVVVVCVVSGPDHHSD